Protein AF-A0A0K0FSJ2-F1 (afdb_monomer_lite)

Secondary structure (DSSP, 8-state):
---TT--EEEESS--SSHHHHHHHHTTT-STT--SPPEEEE-------STT---TT-S-HHHHHTT-SSEETTEE-SPPPTT--TTS-GGGSEEE-GGGGGGSS-HHHHHHT-SSS---EEE---------

Foldseek 3Di:
DAPLVDQEEEAEDQDPPNVVVVVSVCRHDDLSRPDHHYYHYHDDQPPPPVDDDDPPALGPVCVVVVAPQDDPQDRNDAADPPDAPPDDLSRFDWDDPVVLVVDPDPVVSVVQPDPRHRTDTDDDHDDDSPD

InterPro domains:
  IPR027417 P-loop containing nucleoside triphosphate hydrolase [G3DSA:3.40.50.300] (1-125)
  IPR027417 P-loop containing nucleoside triphosphate hydrolase [SSF52540] (4-97)
  IPR049730 SNF2/RAD5-like, C-terminal helicase domain [cd18793] (3-43)
  IPR050496 SNF2/RAD54 Helicase and DNA Repair [PTHR45629] (3-44)

pLDDT: mean 79.81, std 12.38, range [40.94, 91.81]

Organism: Strongyloides venezuelensis (NCBI:txid75913)

Structure (mmCIF, N/CA/C/O backbone):
data_AF-A0A0K0FSJ2-F1
#
_entry.id   AF-A0A0K0FSJ2-F1
#
loop_
_atom_site.group_PDB
_atom_site.id
_atom_site.type_symbol
_atom_site.label_atom_id
_atom_site.label_alt_id
_atom_site.label_comp_id
_atom_site.label_asym_id
_atom_site.label_entity_id
_atom_site.label_seq_id
_atom_site.pdbx_PDB_ins_code
_atom_site.Cartn_x
_atom_site.Cartn_y
_atom_site.Cartn_z
_atom_site.occupancy
_atom_site.B_iso_or_equiv
_atom_site.auth_seq_id
_atom_site.auth_comp_id
_atom_site.auth_asym_id
_atom_site.auth_atom_id
_atom_site.pdbx_PDB_model_num
ATOM 1 N N . MET A 1 1 ? 9.517 -14.810 -19.082 1.00 49.56 1 MET A N 1
ATOM 2 C CA . MET A 1 1 ? 8.556 -13.829 -19.633 1.00 49.56 1 MET A CA 1
ATOM 3 C C . MET A 1 1 ? 8.656 -12.550 -18.814 1.00 49.56 1 MET A C 1
ATOM 5 O O . MET A 1 1 ? 8.510 -12.625 -17.597 1.00 49.56 1 MET A O 1
ATOM 9 N N . TYR A 1 2 ? 9.000 -11.428 -19.447 1.00 53.84 2 TYR A N 1
ATOM 10 C CA . TYR A 1 2 ? 9.243 -10.140 -18.784 1.00 53.84 2 TYR A CA 1
ATOM 11 C C . TYR A 1 2 ? 8.039 -9.212 -18.972 1.00 53.84 2 TYR A C 1
ATOM 13 O O . TYR A 1 2 ? 7.474 -9.164 -20.060 1.00 53.84 2 TYR A O 1
ATOM 21 N N . LEU A 1 3 ? 7.643 -8.490 -17.918 1.00 64.62 3 LEU A N 1
ATOM 22 C CA . LEU A 1 3 ? 6.463 -7.613 -17.905 1.00 64.62 3 LEU A CA 1
ATOM 23 C C . LEU A 1 3 ? 6.873 -6.133 -17.907 1.00 64.62 3 LEU A C 1
ATOM 25 O O . LEU A 1 3 ? 6.344 -5.330 -17.146 1.00 64.62 3 LEU A O 1
ATOM 29 N N . ILE A 1 4 ? 7.826 -5.768 -18.765 1.00 63.72 4 ILE A N 1
ATOM 30 C CA . ILE A 1 4 ? 8.432 -4.424 -18.803 1.00 63.72 4 ILE A CA 1
ATOM 31 C C . ILE A 1 4 ? 7.401 -3.348 -19.210 1.00 63.72 4 ILE A C 1
ATOM 33 O O . ILE A 1 4 ? 7.525 -2.182 -18.850 1.00 63.72 4 ILE A O 1
ATOM 37 N N . CYS A 1 5 ? 6.322 -3.739 -19.896 1.00 73.56 5 CYS A N 1
ATOM 38 C CA . CYS A 1 5 ? 5.223 -2.835 -20.248 1.00 73.56 5 CYS A CA 1
ATOM 39 C C . CYS A 1 5 ? 4.253 -2.550 -19.089 1.00 73.56 5 CYS A C 1
ATOM 41 O O . CYS A 1 5 ? 3.543 -1.541 -19.137 1.00 73.56 5 CYS A O 1
ATOM 43 N N . ALA A 1 6 ? 4.205 -3.416 -18.073 1.00 83.94 6 ALA A N 1
ATOM 44 C CA . ALA A 1 6 ? 3.350 -3.231 -16.909 1.00 83.94 6 ALA A CA 1
ATOM 45 C C . ALA A 1 6 ? 4.031 -2.303 -15.897 1.00 83.94 6 ALA A C 1
ATOM 47 O O . ALA A 1 6 ? 5.246 -2.336 -15.726 1.00 83.94 6 ALA A O 1
ATOM 48 N N . ASN A 1 7 ? 3.241 -1.495 -15.196 1.00 88.81 7 ASN A N 1
ATOM 49 C CA . ASN A 1 7 ? 3.720 -0.629 -14.117 1.00 88.81 7 ASN A CA 1
ATOM 50 C C . ASN A 1 7 ? 2.876 -0.748 -12.836 1.00 88.81 7 ASN A C 1
ATOM 52 O O . ASN A 1 7 ? 3.052 0.026 -11.902 1.00 88.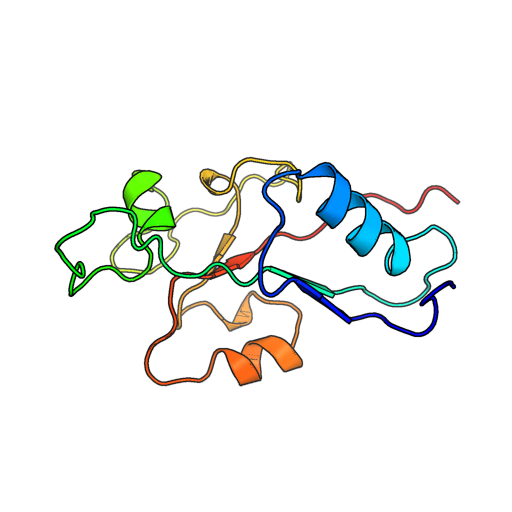81 7 ASN A O 1
ATOM 56 N N . ARG A 1 8 ? 1.945 -1.703 -12.780 1.00 90.88 8 ARG A N 1
ATOM 57 C CA . ARG A 1 8 ? 1.137 -2.016 -11.599 1.00 90.88 8 ARG A CA 1
ATOM 58 C C . ARG A 1 8 ? 1.148 -3.525 -11.359 1.00 90.88 8 ARG A C 1
ATOM 60 O O . ARG A 1 8 ? 0.864 -4.283 -12.283 1.00 90.88 8 ARG A O 1
ATOM 67 N N . LEU A 1 9 ? 1.493 -3.948 -10.147 1.00 91.81 9 LEU A N 1
ATOM 68 C CA . LEU A 1 9 ? 1.489 -5.344 -9.709 1.00 91.81 9 LEU A CA 1
ATOM 69 C C . LEU A 1 9 ? 0.560 -5.486 -8.505 1.00 91.81 9 LEU A C 1
ATOM 71 O O . LEU A 1 9 ? 0.708 -4.757 -7.529 1.00 91.81 9 LEU A O 1
ATOM 75 N N . VAL A 1 10 ? -0.361 -6.442 -8.564 1.00 91.25 10 VAL A N 1
ATOM 76 C CA . VAL A 1 10 ? -1.225 -6.819 -7.441 1.00 91.25 10 VAL A CA 1
ATOM 77 C C . VAL A 1 10 ? -0.766 -8.176 -6.911 1.00 91.25 10 VAL A C 1
ATOM 79 O O . VAL A 1 10 ? -0.714 -9.145 -7.665 1.00 91.25 10 VAL A O 1
ATOM 82 N N . ILE A 1 11 ? -0.439 -8.238 -5.624 1.00 90.19 11 ILE A N 1
ATOM 83 C CA . ILE A 1 11 ? -0.208 -9.461 -4.852 1.00 90.19 11 ILE A CA 1
ATOM 84 C C . ILE A 1 11 ? -1.441 -9.633 -3.971 1.00 90.19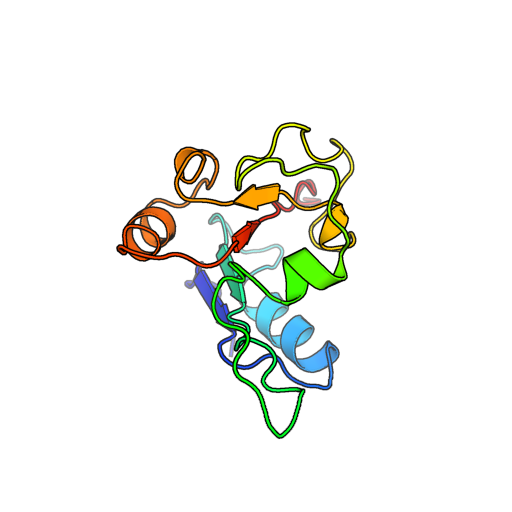 11 ILE A C 1
ATOM 86 O O . ILE A 1 11 ? -1.626 -8.873 -3.023 1.00 90.19 11 ILE A O 1
ATOM 90 N N . PHE A 1 12 ? -2.316 -10.563 -4.345 1.00 85.38 12 PHE A N 1
ATOM 91 C CA . PHE A 1 12 ? -3.589 -10.763 -3.654 1.00 85.38 12 PHE A CA 1
ATOM 92 C C . PHE A 1 12 ? -3.431 -11.617 -2.390 1.00 85.38 12 PHE A C 1
ATOM 94 O O . PHE A 1 12 ? -3.869 -11.197 -1.328 1.00 85.38 12 PHE A O 1
ATOM 101 N N . ASP A 1 13 ? -2.718 -12.740 -2.502 1.00 82.44 13 ASP A N 1
ATOM 102 C CA . ASP A 1 13 ? -2.371 -13.623 -1.389 1.00 82.44 13 ASP A CA 1
ATOM 103 C C . ASP A 1 13 ? -0.844 -13.733 -1.309 1.00 82.44 13 ASP A C 1
ATOM 105 O O . ASP A 1 13 ? -0.234 -14.387 -2.162 1.00 82.44 13 AS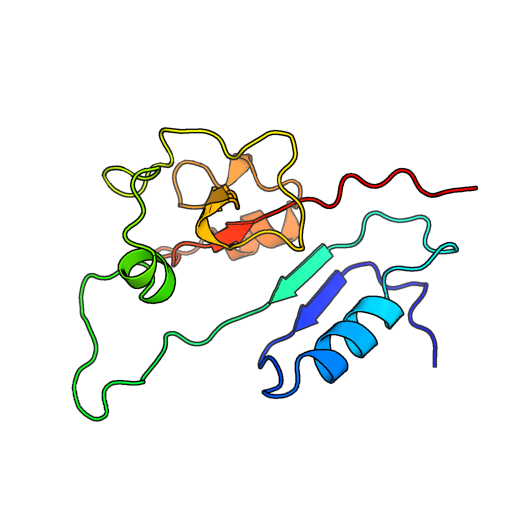P A O 1
ATOM 109 N N . PRO A 1 14 ? -0.190 -13.043 -0.358 1.00 82.38 14 PRO A N 1
ATOM 110 C CA . PRO A 1 14 ? 1.254 -13.123 -0.228 1.00 82.38 14 PRO A CA 1
ATOM 111 C C . PRO A 1 14 ? 1.683 -14.519 0.206 1.00 82.38 14 PRO A C 1
ATOM 113 O O . PRO A 1 14 ? 1.098 -15.123 1.108 1.00 82.38 14 PRO A O 1
ATOM 116 N N . ASP A 1 15 ? 2.731 -15.015 -0.439 1.00 85.69 15 ASP A N 1
ATOM 117 C CA . ASP A 1 15 ? 3.237 -16.355 -0.185 1.00 85.69 15 ASP A CA 1
ATOM 118 C C . ASP A 1 15 ? 3.881 -16.435 1.208 1.00 85.69 15 ASP A C 1
ATOM 120 O O . ASP A 1 15 ? 4.543 -15.496 1.665 1.00 85.69 15 ASP A O 1
ATOM 124 N N . TRP A 1 16 ? 3.730 -17.582 1.878 1.00 83.31 16 TRP A N 1
ATOM 125 C CA . TRP A 1 16 ? 4.440 -17.856 3.129 1.00 83.31 16 TRP A CA 1
ATOM 126 C C . TRP A 1 16 ? 5.956 -17.716 2.948 1.00 83.31 16 TRP A C 1
ATOM 128 O O . TRP A 1 16 ? 6.653 -17.247 3.849 1.00 83.31 16 TRP A O 1
ATOM 138 N N . ASN A 1 17 ? 6.467 -18.084 1.769 1.00 87.06 17 ASN A N 1
ATOM 139 C CA . ASN A 1 17 ? 7.838 -17.834 1.375 1.00 87.06 17 ASN A CA 1
ATOM 140 C C . ASN A 1 17 ? 7.991 -16.417 0.777 1.00 87.06 17 ASN A C 1
ATOM 142 O O . ASN A 1 17 ? 7.693 -16.204 -0.405 1.00 87.06 17 ASN A O 1
ATOM 146 N N . PRO A 1 18 ? 8.598 -15.458 1.503 1.00 85.50 18 PRO A N 1
ATOM 147 C CA . PRO A 1 18 ? 8.756 -14.083 1.027 1.00 85.50 18 PRO A CA 1
ATOM 148 C C . PRO A 1 18 ? 9.650 -13.967 -0.217 1.00 85.50 18 PRO A C 1
ATOM 150 O O . PRO A 1 18 ? 9.668 -12.923 -0.876 1.00 85.50 18 PRO A O 1
ATOM 153 N N . ALA A 1 19 ? 10.429 -15.004 -0.551 1.00 88.25 19 ALA A N 1
ATOM 154 C CA . ALA A 1 19 ? 11.220 -15.026 -1.775 1.00 88.25 19 ALA A CA 1
ATOM 155 C C . ALA A 1 19 ? 10.337 -15.038 -3.032 1.00 88.25 19 ALA A C 1
ATOM 157 O O . ALA A 1 19 ? 10.708 -14.411 -4.025 1.00 88.25 19 ALA A O 1
ATOM 158 N N . ASN A 1 20 ? 9.168 -15.681 -2.984 1.00 88.19 20 ASN A N 1
ATOM 159 C CA . ASN A 1 20 ? 8.266 -15.781 -4.132 1.00 88.19 20 ASN A CA 1
ATOM 160 C C . ASN A 1 20 ? 7.695 -14.404 -4.498 1.00 88.19 20 ASN A C 1
ATOM 162 O O . ASN A 1 20 ? 7.773 -13.976 -5.652 1.00 88.19 20 ASN A O 1
ATOM 166 N N . ASP A 1 21 ? 7.254 -13.639 -3.500 1.00 87.25 21 ASP A N 1
ATOM 167 C CA . ASP A 1 21 ? 6.786 -12.268 -3.706 1.00 87.25 21 ASP A CA 1
ATOM 168 C C . ASP A 1 21 ? 7.895 -11.346 -4.221 1.00 87.25 21 ASP A C 1
ATOM 170 O O . ASP A 1 21 ? 7.673 -10.535 -5.123 1.00 87.25 21 ASP A O 1
ATOM 174 N N . LYS A 1 22 ? 9.114 -11.477 -3.677 1.00 86.81 22 LYS A N 1
ATOM 175 C CA . LYS A 1 22 ? 10.280 -10.711 -4.149 1.00 86.81 22 LYS A CA 1
ATOM 176 C C . LYS A 1 22 ? 10.562 -10.997 -5.622 1.00 86.81 22 LYS A C 1
ATOM 178 O O . LYS A 1 22 ? 10.828 -10.067 -6.383 1.00 86.81 22 LYS A O 1
ATOM 183 N N . GLN A 1 23 ? 10.467 -12.259 -6.037 1.00 87.88 23 GLN A N 1
ATOM 184 C CA . GLN A 1 23 ? 10.630 -12.642 -7.437 1.00 87.88 23 GLN A CA 1
ATOM 185 C C . GLN A 1 23 ? 9.521 -12.065 -8.324 1.00 87.88 23 GLN A C 1
ATOM 187 O O . GLN A 1 23 ? 9.819 -11.615 -9.430 1.00 87.88 23 GLN A O 1
ATOM 192 N N . ALA A 1 24 ? 8.267 -12.032 -7.857 1.00 88.12 24 ALA A N 1
ATOM 193 C CA . ALA A 1 24 ? 7.155 -11.422 -8.587 1.00 88.12 24 ALA A CA 1
ATOM 194 C C . ALA A 1 24 ? 7.345 -9.905 -8.761 1.00 88.12 24 ALA A C 1
ATOM 196 O O . ALA A 1 24 ? 7.236 -9.390 -9.875 1.00 88.12 24 ALA A O 1
ATOM 197 N N . ILE A 1 25 ? 7.724 -9.202 -7.690 1.00 88.12 25 ILE A N 1
ATOM 198 C CA . ILE A 1 25 ? 8.032 -7.764 -7.701 1.00 88.12 25 ILE A CA 1
ATOM 199 C C . ILE A 1 25 ? 9.174 -7.450 -8.672 1.00 88.12 25 ILE A C 1
ATOM 201 O O . ILE A 1 25 ? 9.083 -6.519 -9.475 1.00 88.12 25 ILE A O 1
ATOM 205 N N . ALA A 1 26 ? 10.220 -8.278 -8.681 1.00 87.31 26 ALA A N 1
ATOM 206 C CA . ALA A 1 26 ? 11.344 -8.121 -9.595 1.00 87.31 26 ALA A CA 1
ATOM 207 C C . ALA A 1 26 ? 10.964 -8.296 -11.079 1.00 87.31 26 ALA A C 1
ATOM 209 O O . ALA A 1 26 ? 11.812 -8.082 -11.939 1.00 87.31 26 ALA A O 1
ATOM 210 N N . LYS A 1 27 ? 9.731 -8.692 -11.435 1.00 85.44 27 LYS A N 1
ATOM 211 C CA . LYS A 1 27 ? 9.284 -8.750 -12.843 1.00 85.44 27 LYS A CA 1
ATOM 212 C C . LYS A 1 27 ? 8.831 -7.402 -13.397 1.00 85.44 27 LYS A C 1
ATOM 214 O O . LYS A 1 27 ? 8.855 -7.242 -14.615 1.00 85.44 27 LYS A O 1
ATOM 219 N N . ILE A 1 28 ? 8.408 -6.478 -12.532 1.00 86.25 28 ILE A N 1
ATOM 220 C CA . ILE A 1 28 ? 7.850 -5.177 -12.933 1.00 86.25 28 ILE A CA 1
ATOM 221 C C . ILE A 1 28 ? 8.805 -4.012 -12.668 1.00 86.25 28 ILE A C 1
ATOM 223 O O . ILE A 1 28 ? 8.760 -2.996 -13.362 1.00 86.25 28 ILE A O 1
ATOM 227 N N . TRP A 1 29 ? 9.682 -4.162 -11.673 1.00 83.31 29 TRP A N 1
ATOM 228 C CA . TRP A 1 29 ? 10.633 -3.139 -11.260 1.00 83.31 29 TRP A CA 1
ATOM 229 C C . TRP A 1 29 ? 12.074 -3.631 -11.478 1.00 83.31 29 TRP A C 1
ATOM 231 O O . TRP A 1 29 ? 12.565 -4.476 -10.730 1.00 83.31 29 TRP A O 1
ATOM 241 N N . ARG A 1 30 ? 12.710 -3.133 -12.551 1.00 80.25 30 ARG A N 1
ATOM 242 C CA . ARG A 1 30 ? 14.099 -3.398 -12.986 1.00 80.25 30 ARG A CA 1
ATOM 243 C C . ARG A 1 30 ? 14.704 -2.148 -13.632 1.00 80.25 30 ARG A C 1
ATOM 245 O O . ARG A 1 30 ? 13.973 -1.197 -13.905 1.00 80.25 30 ARG A O 1
ATOM 252 N N . ASP A 1 31 ? 15.999 -2.186 -13.929 1.00 78.19 31 ASP A N 1
ATOM 253 C CA . ASP A 1 31 ? 16.765 -1.051 -14.464 1.00 78.19 31 ASP A CA 1
ATOM 254 C C . ASP A 1 31 ? 16.156 -0.447 -15.745 1.00 78.19 31 ASP A C 1
ATOM 256 O O . ASP A 1 31 ? 16.080 0.773 -15.882 1.00 78.19 31 ASP A O 1
ATOM 260 N N . GLU A 1 32 ? 15.606 -1.281 -16.633 1.00 79.31 32 GLU A N 1
ATOM 261 C CA . GLU A 1 32 ? 15.004 -0.861 -17.912 1.00 79.31 32 GLU A CA 1
ATOM 262 C C . GLU A 1 32 ? 13.585 -0.271 -17.790 1.00 79.31 32 GLU A C 1
ATOM 264 O O . GLU A 1 32 ? 13.049 0.286 -18.748 1.00 79.31 32 GLU A O 1
ATOM 269 N N . GLN A 1 33 ? 12.940 -0.380 -16.625 1.00 79.69 33 GLN A N 1
ATOM 270 C CA . GLN A 1 33 ? 11.589 0.140 -16.430 1.00 79.69 33 GLN A CA 1
ATOM 271 C C . GLN A 1 33 ? 11.616 1.668 -16.417 1.00 79.69 33 GLN A C 1
ATOM 273 O O . GLN A 1 33 ? 12.240 2.261 -15.546 1.00 79.69 33 GLN A O 1
ATOM 278 N N . THR A 1 34 ? 10.908 2.340 -17.321 1.00 82.44 34 THR A N 1
ATOM 279 C CA . THR A 1 34 ? 10.899 3.814 -17.406 1.00 82.44 34 THR A CA 1
ATOM 280 C C . THR A 1 34 ? 9.744 4.461 -16.646 1.00 82.44 34 THR A C 1
ATOM 282 O O . THR A 1 34 ? 9.840 5.632 -16.280 1.00 82.44 34 THR A O 1
ATOM 285 N N . LYS A 1 35 ? 8.677 3.709 -16.357 1.00 85.88 35 LYS A N 1
ATOM 286 C CA . LYS A 1 35 ? 7.478 4.205 -15.671 1.00 85.88 35 LYS A CA 1
ATOM 287 C C . LYS A 1 35 ? 7.598 4.071 -14.152 1.00 85.88 35 LYS A C 1
ATOM 289 O O . LYS A 1 35 ? 8.305 3.205 -13.638 1.00 85.88 35 LYS A O 1
ATOM 294 N N . THR A 1 36 ? 6.859 4.905 -13.423 1.00 87.62 36 THR A N 1
ATOM 295 C CA . THR A 1 36 ? 6.623 4.701 -11.987 1.00 87.62 36 THR A CA 1
ATOM 296 C C . THR A 1 36 ? 5.844 3.405 -11.787 1.00 87.62 36 THR A C 1
ATOM 298 O O . THR A 1 36 ? 4.776 3.238 -12.385 1.00 87.62 36 THR A O 1
ATOM 301 N N . CYS A 1 37 ? 6.378 2.512 -10.951 1.00 89.56 37 CYS A N 1
ATOM 302 C CA . CYS A 1 37 ? 5.741 1.244 -10.615 1.00 89.56 37 CYS A CA 1
ATOM 303 C C . CYS A 1 37 ? 4.984 1.316 -9.292 1.00 89.56 37 CYS A C 1
ATOM 305 O O . CYS A 1 37 ? 5.473 1.892 -8.322 1.00 89.56 37 CYS A O 1
ATOM 307 N N . PHE A 1 38 ? 3.832 0.656 -9.254 1.00 91.38 38 PHE A N 1
ATOM 308 C CA . PHE A 1 38 ? 2.981 0.522 -8.081 1.00 91.38 38 PHE A CA 1
ATOM 309 C C . PHE A 1 38 ? 2.828 -0.957 -7.745 1.00 91.38 38 PHE A C 1
ATOM 311 O O . PHE A 1 38 ? 2.579 -1.780 -8.628 1.00 91.38 38 PHE A O 1
ATOM 318 N N . ILE A 1 39 ? 3.008 -1.301 -6.475 1.00 91.19 39 ILE A N 1
ATOM 319 C CA . ILE A 1 39 ? 2.878 -2.669 -5.979 1.00 91.19 39 ILE A CA 1
ATOM 320 C C . ILE A 1 39 ? 1.838 -2.632 -4.870 1.00 91.19 39 ILE A C 1
ATOM 322 O O . ILE A 1 39 ? 2.029 -1.941 -3.872 1.00 91.19 39 ILE A O 1
ATOM 326 N N . TYR A 1 40 ? 0.757 -3.379 -5.046 1.00 91.06 40 TYR A N 1
ATOM 327 C CA . TYR A 1 40 ? -0.293 -3.536 -4.050 1.00 91.06 40 TYR A CA 1
ATOM 328 C C . TYR A 1 40 ? -0.172 -4.915 -3.439 1.00 91.06 40 TYR A C 1
ATOM 330 O O . TYR A 1 40 ? -0.127 -5.908 -4.164 1.00 91.06 40 TYR A O 1
ATOM 338 N N . ARG A 1 41 ? -0.133 -4.977 -2.113 1.00 89.25 41 ARG A N 1
ATOM 339 C CA . ARG A 1 41 ? -0.232 -6.227 -1.372 1.00 89.25 41 ARG A CA 1
ATOM 340 C C . ARG A 1 41 ? -1.536 -6.190 -0.602 1.00 89.25 41 ARG A C 1
ATOM 342 O O . ARG A 1 41 ? -1.668 -5.401 0.329 1.00 89.25 41 ARG A O 1
ATOM 349 N N . PHE A 1 42 ? -2.483 -7.013 -1.019 1.00 85.12 42 PHE A N 1
ATOM 350 C CA . PHE A 1 42 ? -3.686 -7.231 -0.241 1.00 85.12 42 PHE A CA 1
ATOM 351 C C . PHE A 1 42 ? -3.347 -8.230 0.856 1.00 85.12 42 PHE A C 1
ATOM 353 O O . PHE A 1 42 ? -2.634 -9.209 0.647 1.00 85.12 42 PHE A O 1
ATOM 360 N N . LEU A 1 43 ? -3.780 -7.903 2.062 1.00 78.44 43 LEU A N 1
ATOM 361 C CA . LEU A 1 43 ? -3.669 -8.768 3.217 1.00 78.44 43 LEU A CA 1
ATOM 362 C C . LEU A 1 43 ? -5.094 -9.006 3.665 1.00 78.44 43 LEU A C 1
ATOM 364 O O . LEU A 1 43 ? -5.815 -8.052 3.965 1.00 78.44 43 LEU A O 1
ATOM 368 N N . ALA A 1 44 ? -5.507 -10.268 3.677 1.00 70.12 44 ALA A N 1
ATOM 369 C CA . ALA A 1 44 ? -6.724 -10.615 4.377 1.00 70.12 44 ALA A CA 1
ATOM 370 C C . ALA A 1 44 ? -6.549 -10.221 5.856 1.00 70.12 44 ALA A C 1
ATOM 372 O O . ALA A 1 44 ? -5.458 -10.432 6.405 1.00 70.12 44 ALA A O 1
ATOM 373 N N . PRO A 1 45 ? -7.578 -9.650 6.507 1.00 62.59 45 PRO A N 1
ATOM 374 C CA . PRO A 1 45 ? -7.560 -9.500 7.956 1.00 62.59 45 PRO A CA 1
ATOM 375 C C . PRO A 1 45 ? -7.227 -10.861 8.574 1.00 62.59 45 PRO A C 1
ATOM 377 O O . PRO A 1 45 ? -7.722 -11.900 8.125 1.00 62.59 45 PRO A O 1
ATOM 380 N N . GLU A 1 46 ? -6.308 -10.877 9.538 1.00 56.12 46 GLU A N 1
ATOM 381 C CA . GLU A 1 46 ? -5.876 -12.128 10.145 1.00 56.12 46 GLU A CA 1
ATOM 382 C C . GLU A 1 46 ? -7.053 -12.756 10.902 1.00 56.12 46 GLU A C 1
ATOM 384 O O . GLU A 1 46 ? -7.300 -12.438 12.059 1.00 56.12 46 GLU A O 1
ATOM 389 N N . LEU A 1 47 ? -7.708 -13.752 10.301 1.00 52.12 47 LEU A N 1
ATOM 390 C CA . LEU A 1 47 ? -8.676 -14.640 10.965 1.00 52.12 47 LEU A CA 1
ATOM 391 C C . LEU A 1 47 ? -8.008 -15.577 12.001 1.00 52.12 47 LEU A C 1
ATOM 393 O O . LEU A 1 47 ? -8.472 -16.686 12.252 1.00 52.12 47 LEU A O 1
ATOM 397 N N . LYS A 1 48 ? -6.871 -15.179 12.588 1.00 47.28 48 LYS A N 1
ATOM 398 C CA . LYS A 1 48 ? -6.023 -16.023 13.445 1.00 47.28 48 LYS A CA 1
ATOM 399 C C . LYS A 1 48 ? -6.442 -16.071 14.917 1.00 47.28 48 LYS A C 1
ATOM 401 O O . LYS A 1 48 ? -5.655 -16.514 15.749 1.00 47.28 48 LYS A O 1
ATOM 406 N N . SER A 1 49 ? -7.678 -15.723 15.256 1.00 49.69 49 SER A N 1
ATOM 407 C CA . SER A 1 49 ? -8.332 -16.379 16.389 1.00 49.69 49 SER A CA 1
ATOM 408 C C . SER A 1 49 ? -9.460 -17.228 15.823 1.00 49.69 49 SER A C 1
ATOM 410 O O . SER A 1 49 ? -10.382 -16.735 15.182 1.00 49.69 49 SER A O 1
ATOM 412 N N . GLN A 1 50 ? -9.377 -18.537 16.026 1.00 49.38 50 GLN A N 1
ATOM 413 C CA . GLN A 1 50 ? -10.323 -19.504 15.476 1.00 49.38 50 GLN A CA 1
ATOM 414 C C . GLN A 1 50 ? -11.788 -19.313 15.924 1.00 49.38 50 GLN A C 1
ATOM 416 O O . GLN A 1 50 ? -12.594 -20.148 15.537 1.00 49.38 50 GLN A O 1
ATOM 421 N N . HIS A 1 51 ? -12.181 -18.265 16.667 1.00 52.47 51 HIS A N 1
ATOM 422 C CA . HIS A 1 51 ? -13.566 -18.102 17.132 1.00 52.47 51 HIS A CA 1
ATOM 423 C C . HIS A 1 51 ? -14.135 -16.677 17.256 1.00 52.47 51 HIS A C 1
ATOM 425 O O . HIS A 1 51 ? -15.305 -16.577 17.613 1.00 52.47 51 HIS A O 1
ATOM 431 N N . GLU A 1 52 ? -13.427 -15.587 16.929 1.00 58.47 52 GLU A N 1
ATOM 432 C CA . GLU A 1 52 ? -14.029 -14.248 17.088 1.00 58.47 52 GLU A CA 1
ATOM 433 C C . GLU A 1 52 ? -13.585 -13.240 16.025 1.00 58.47 52 GLU A C 1
ATOM 435 O O . GLU A 1 52 ? -12.414 -12.875 15.922 1.00 58.47 52 GLU A O 1
ATOM 440 N N . LEU A 1 53 ? -14.559 -12.747 15.257 1.00 61.50 53 LEU A N 1
ATOM 441 C CA . LEU A 1 53 ? -14.406 -11.551 14.440 1.00 61.50 53 LEU A CA 1
ATOM 442 C C . LEU A 1 53 ? -14.306 -10.349 15.383 1.00 61.50 53 LEU A C 1
ATOM 444 O O . LEU A 1 53 ? -15.275 -10.018 16.067 1.00 61.50 53 LEU A O 1
ATOM 448 N N . LYS A 1 54 ? -13.156 -9.672 15.410 1.00 60.47 54 LYS A N 1
ATOM 449 C CA . LYS A 1 54 ? -13.025 -8.415 16.149 1.00 60.47 54 LYS A CA 1
ATOM 450 C C . LYS A 1 54 ? -13.818 -7.323 15.437 1.00 60.47 54 LYS A C 1
ATOM 452 O O . LYS A 1 54 ? -13.375 -6.750 14.448 1.00 60.47 54 LYS A O 1
ATOM 457 N N . THR A 1 55 ? -15.011 -7.029 15.936 1.00 61.34 55 THR A N 1
ATOM 458 C CA . THR A 1 55 ? -15.810 -5.896 15.463 1.00 61.34 55 THR A CA 1
ATOM 459 C C . THR A 1 55 ? -15.254 -4.601 16.058 1.00 61.34 55 THR A C 1
ATOM 461 O O . THR A 1 55 ? -15.119 -4.502 17.275 1.00 61.34 55 THR A O 1
ATOM 464 N N . GLY A 1 56 ? -14.933 -3.612 15.219 1.00 64.94 56 GLY A N 1
ATOM 465 C CA . GLY A 1 56 ? -14.451 -2.293 15.659 1.00 64.94 56 GLY A CA 1
ATOM 466 C C . GLY A 1 56 ? -12.943 -2.050 15.528 1.00 64.94 56 GLY A C 1
ATOM 467 O O . GLY A 1 56 ? -12.496 -0.949 15.843 1.00 64.94 56 GLY A O 1
ATOM 468 N N . THR A 1 57 ? -12.163 -3.019 15.031 1.00 70.19 57 THR A N 1
ATOM 469 C CA . THR A 1 57 ? -10.801 -2.746 14.539 1.00 70.19 57 THR A CA 1
ATOM 470 C C . THR A 1 57 ? -10.853 -2.210 13.110 1.00 70.19 57 THR A C 1
ATOM 472 O O . THR A 1 57 ? -11.659 -2.655 12.293 1.00 70.19 57 THR A O 1
ATOM 475 N N . ASN A 1 58 ? -9.988 -1.248 12.795 1.00 71.06 58 ASN A N 1
ATOM 476 C CA . ASN A 1 58 ? -9.784 -0.763 11.429 1.00 71.06 58 ASN A CA 1
ATOM 477 C C . ASN A 1 58 ? -8.610 -1.473 10.725 1.00 71.06 58 ASN A C 1
ATOM 479 O O . ASN A 1 58 ? -8.406 -1.252 9.533 1.00 71.06 58 ASN A O 1
ATOM 483 N N . SER A 1 59 ? -7.838 -2.303 11.437 1.00 78.50 59 SER A N 1
ATOM 484 C CA . SER A 1 59 ? -6.815 -3.219 10.919 1.00 78.50 59 SER A CA 1
ATOM 485 C C . SER A 1 59 ? -6.163 -3.962 12.092 1.00 78.50 59 SER A C 1
ATOM 487 O O . SER A 1 59 ? -5.459 -3.347 12.893 1.00 78.50 59 SER A O 1
ATOM 489 N N . ASP A 1 60 ? -6.295 -5.292 12.153 1.00 80.88 60 ASP A N 1
ATOM 490 C CA . ASP A 1 60 ? -5.625 -6.101 13.187 1.00 80.88 60 ASP A CA 1
ATOM 491 C C . ASP A 1 60 ? -4.106 -5.900 13.189 1.00 80.88 60 ASP A C 1
ATOM 493 O O . ASP A 1 60 ? -3.458 -5.919 14.235 1.00 80.88 60 ASP A O 1
ATOM 497 N N . THR A 1 61 ? -3.521 -5.707 12.004 1.00 82.81 61 THR A N 1
ATOM 498 C CA . THR A 1 61 ? -2.092 -5.426 11.862 1.00 82.81 61 THR A CA 1
ATOM 499 C C . THR A 1 61 ? -1.731 -4.117 12.551 1.00 82.81 61 THR A C 1
ATOM 501 O O . THR A 1 61 ? -0.731 -4.070 13.255 1.00 82.81 61 THR A O 1
ATOM 504 N N . HIS A 1 62 ? -2.544 -3.071 12.397 1.00 86.38 62 HIS A N 1
ATOM 505 C CA . HIS A 1 62 ? -2.300 -1.792 13.057 1.00 86.38 62 HIS A CA 1
ATOM 506 C C . HIS A 1 62 ? -2.415 -1.892 14.583 1.00 86.38 62 HIS A C 1
ATOM 508 O O . HIS A 1 62 ? -1.575 -1.338 15.293 1.00 86.38 62 HIS A O 1
ATOM 514 N N . ASP A 1 63 ? -3.401 -2.635 15.085 1.00 83.75 63 ASP A N 1
ATOM 515 C CA . ASP A 1 63 ? -3.593 -2.831 16.525 1.00 83.75 63 ASP A CA 1
ATOM 516 C C . ASP A 1 63 ? -2.415 -3.584 17.152 1.00 83.75 63 ASP A C 1
ATOM 518 O O . ASP A 1 63 ? -1.893 -3.176 18.188 1.00 83.75 63 ASP A O 1
ATOM 522 N N . LYS A 1 64 ? -1.933 -4.645 16.488 1.00 84.31 64 LYS A N 1
ATOM 523 C CA . LYS A 1 64 ? -0.762 -5.421 16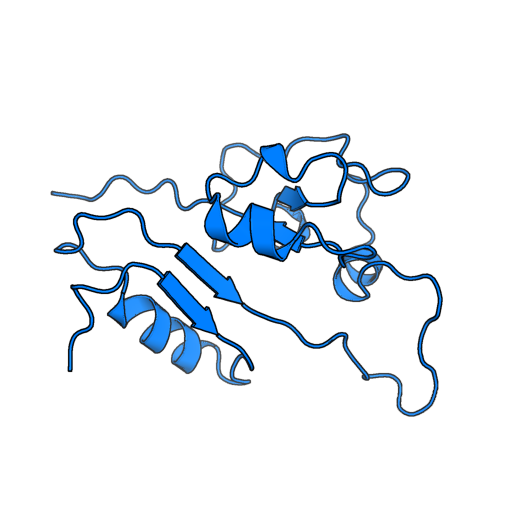.932 1.00 84.31 64 LYS A CA 1
ATOM 524 C C . LYS A 1 64 ? 0.541 -4.622 16.930 1.00 84.31 64 LYS A C 1
ATOM 526 O O . LYS A 1 64 ? 1.461 -4.983 17.655 1.00 84.31 64 LYS A O 1
ATOM 531 N N . LEU A 1 65 ? 0.645 -3.578 16.105 1.00 86.00 65 LEU A N 1
ATOM 532 C CA . LEU A 1 65 ? 1.809 -2.689 16.094 1.00 86.00 65 LEU A CA 1
ATOM 533 C C . LEU A 1 65 ? 1.843 -1.751 17.310 1.00 86.00 65 LEU A C 1
ATOM 535 O O . LEU A 1 65 ? 2.847 -1.065 17.486 1.00 86.00 65 LEU A O 1
ATOM 539 N N . GLU A 1 66 ? 0.762 -1.677 18.102 1.00 86.06 66 GLU A N 1
ATOM 540 C CA . GLU A 1 66 ? 0.610 -0.729 19.215 1.00 86.06 66 GLU A CA 1
ATOM 541 C C . GLU A 1 66 ? 0.974 0.704 18.788 1.00 86.06 66 GLU A C 1
ATOM 543 O O . GLU A 1 66 ? 1.731 1.429 19.442 1.00 86.06 66 GLU A O 1
ATOM 548 N N . CYS A 1 67 ? 0.476 1.092 17.610 1.00 86.00 67 CYS A N 1
ATOM 549 C CA . CYS A 1 67 ? 0.902 2.299 16.921 1.00 86.00 67 CYS A CA 1
ATOM 550 C C . CYS A 1 67 ? 0.631 3.564 17.749 1.00 86.00 67 CYS A C 1
ATOM 552 O O . CYS A 1 67 ? -0.513 3.894 18.055 1.00 86.00 67 CYS A O 1
ATOM 554 N N . ARG A 1 68 ? 1.692 4.330 18.022 1.00 85.81 68 ARG A N 1
ATOM 555 C CA . ARG A 1 68 ? 1.615 5.636 18.703 1.00 85.81 68 ARG A CA 1
ATOM 556 C C . ARG A 1 68 ? 1.532 6.825 17.744 1.00 85.81 68 ARG A C 1
ATOM 558 O O . ARG A 1 68 ? 1.171 7.917 18.166 1.00 85.81 68 ARG A O 1
ATOM 565 N N . LYS A 1 69 ? 1.819 6.607 16.453 1.00 88.62 69 LYS A N 1
ATOM 566 C CA . LYS A 1 69 ? 1.766 7.644 15.405 1.00 88.62 69 LYS A CA 1
ATOM 567 C C . LYS A 1 69 ? 0.341 7.996 14.984 1.00 88.62 69 LYS A C 1
ATOM 569 O O . LYS A 1 69 ? 0.140 8.996 14.299 1.00 88.62 69 LYS A O 1
ATOM 574 N N . CYS A 1 70 ? -0.644 7.166 15.331 1.00 87.50 70 CYS A N 1
ATOM 575 C CA . CYS A 1 70 ? -2.030 7.335 14.916 1.00 87.50 70 CYS A CA 1
ATOM 576 C C . CYS A 1 70 ? -2.937 7.597 16.118 1.00 87.50 70 CYS A C 1
ATOM 578 O O . CYS A 1 70 ? -2.978 6.806 17.052 1.00 87.50 70 CYS A O 1
ATOM 580 N N . VAL A 1 71 ? -3.723 8.672 16.056 1.00 85.44 71 VAL A N 1
ATOM 581 C CA . VAL A 1 71 ? -4.725 9.025 17.070 1.00 85.44 71 VAL A CA 1
ATOM 582 C C . VAL A 1 71 ? -6.071 9.184 16.374 1.00 85.44 71 VAL A C 1
ATOM 584 O O . VAL A 1 71 ? -6.175 9.918 15.393 1.00 85.44 71 VAL A O 1
ATOM 587 N N . ASN A 1 72 ? -7.102 8.477 16.849 1.00 81.75 72 ASN A N 1
ATOM 588 C CA . ASN A 1 72 ? -8.454 8.491 16.265 1.00 81.75 72 ASN A CA 1
ATOM 589 C C . ASN A 1 72 ? -8.467 8.239 14.743 1.00 81.75 72 ASN A C 1
ATOM 591 O O . ASN A 1 72 ? -9.176 8.908 13.995 1.00 81.75 72 ASN A O 1
ATOM 595 N N . GLY A 1 73 ? -7.631 7.310 14.267 1.00 77.12 73 GLY A N 1
ATOM 596 C CA . GLY A 1 73 ? -7.531 6.998 12.840 1.00 77.12 73 GLY A CA 1
ATOM 597 C C . GLY A 1 73 ? -6.885 8.102 11.996 1.00 77.12 73 GLY A C 1
ATOM 598 O O . GLY A 1 73 ? -7.081 8.132 10.786 1.00 77.12 73 GLY A O 1
ATOM 599 N N . ARG A 1 74 ? -6.118 9.019 12.591 1.00 83.25 74 ARG A N 1
ATOM 600 C CA . ARG A 1 74 ? -5.298 9.995 11.862 1.00 83.25 74 ARG A CA 1
ATOM 601 C C . ARG A 1 74 ? -3.839 9.827 12.240 1.00 83.25 74 ARG A C 1
ATOM 603 O O . ARG A 1 74 ? -3.508 9.799 13.420 1.00 83.25 74 ARG A O 1
ATOM 610 N N . GLU A 1 75 ? -2.976 9.719 11.238 1.00 87.94 75 GLU A N 1
ATOM 611 C CA . GLU A 1 75 ? -1.526 9.787 11.422 1.00 87.94 75 GLU A CA 1
ATOM 612 C C . GLU A 1 75 ? -1.146 11.220 11.834 1.00 87.94 75 GLU A C 1
ATOM 614 O O . GLU A 1 75 ? -1.297 12.153 11.043 1.00 87.94 75 GLU A O 1
ATOM 619 N N . VAL A 1 76 ? -0.708 11.389 13.083 1.00 88.38 76 VAL A N 1
ATOM 620 C CA . VAL A 1 76 ? -0.308 12.679 13.674 1.00 88.38 76 VAL A CA 1
ATOM 621 C C . VAL A 1 76 ? 1.201 12.909 13.617 1.00 88.38 76 VAL A C 1
ATOM 623 O O . VAL A 1 76 ? 1.650 14.047 13.708 1.00 88.38 76 VAL A O 1
ATOM 626 N N . GLU A 1 77 ? 1.975 11.843 13.428 1.00 86.00 77 GLU A N 1
ATOM 627 C CA . GLU A 1 77 ? 3.428 11.880 13.309 1.00 86.00 77 GLU A CA 1
ATOM 628 C C . GLU A 1 77 ? 3.850 11.322 11.949 1.00 86.00 77 GLU A C 1
ATOM 630 O O . GLU A 1 77 ? 3.380 10.264 11.528 1.00 86.00 77 GLU A O 1
ATOM 635 N N . ASN A 1 78 ? 4.727 12.041 11.247 1.00 82.00 78 ASN A N 1
ATOM 636 C CA . ASN A 1 78 ? 5.237 11.577 9.963 1.00 82.00 78 ASN A CA 1
ATOM 637 C C . ASN A 1 78 ? 6.201 10.404 10.153 1.00 82.00 78 ASN A C 1
ATOM 639 O O . ASN A 1 78 ? 6.930 10.317 11.138 1.00 82.00 78 ASN A O 1
ATOM 643 N N . SER A 1 79 ? 6.223 9.515 9.166 1.00 83.94 79 SER A N 1
ATOM 644 C CA . SER A 1 79 ? 7.232 8.462 9.100 1.00 83.94 79 SER A CA 1
ATOM 645 C C . SER A 1 79 ? 8.635 9.051 8.880 1.00 83.94 79 SER A C 1
ATOM 647 O O . SER A 1 79 ? 8.733 10.101 8.242 1.00 83.94 79 SER A O 1
ATOM 649 N N . PRO A 1 80 ? 9.707 8.405 9.383 1.00 86.19 80 PRO A N 1
ATOM 650 C CA . PRO A 1 80 ? 11.077 8.884 9.201 1.00 86.19 80 PRO A CA 1
ATOM 651 C C . PRO A 1 80 ? 11.455 9.061 7.725 1.00 86.19 80 PRO A C 1
ATOM 653 O O . PRO A 1 80 ? 11.081 8.240 6.886 1.00 86.19 80 PRO A O 1
ATOM 656 N N . ASP A 1 81 ? 12.245 10.092 7.414 1.00 84.50 81 ASP A N 1
ATOM 657 C CA . ASP A 1 81 ? 12.674 10.398 6.038 1.00 84.50 81 ASP A CA 1
ATOM 658 C C . ASP A 1 81 ? 13.546 9.291 5.416 1.00 84.50 81 ASP A C 1
ATOM 660 O O . ASP A 1 81 ? 13.614 9.149 4.193 1.00 84.50 81 ASP A O 1
ATOM 664 N N . ASP A 1 82 ? 14.221 8.499 6.251 1.00 85.06 82 ASP A N 1
ATOM 665 C CA . ASP A 1 82 ? 15.065 7.373 5.856 1.00 85.06 82 ASP A CA 1
ATOM 666 C C . ASP A 1 82 ? 14.313 6.031 5.816 1.00 85.06 82 ASP A C 1
ATOM 668 O O . ASP A 1 82 ? 14.887 5.013 5.413 1.00 85.06 82 ASP A O 1
ATOM 672 N N . ALA A 1 83 ? 13.025 6.008 6.179 1.00 86.38 83 ALA A N 1
ATOM 673 C CA . ALA A 1 83 ? 12.209 4.810 6.077 1.00 86.38 83 ALA A CA 1
ATOM 674 C C . ALA A 1 83 ? 12.120 4.345 4.615 1.00 86.38 83 ALA A C 1
ATOM 676 O O . ALA A 1 83 ? 11.9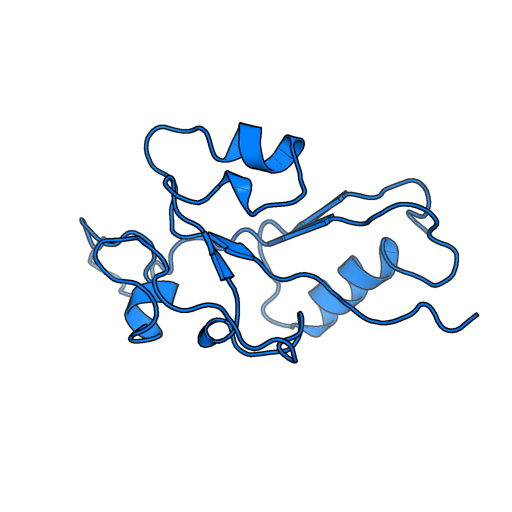95 5.122 3.667 1.00 86.38 83 ALA A O 1
ATOM 677 N N . THR A 1 84 ? 12.142 3.034 4.396 1.00 87.69 84 THR A N 1
ATOM 678 C CA . THR A 1 84 ? 12.123 2.441 3.055 1.00 87.69 84 THR A CA 1
ATOM 679 C C . THR A 1 84 ? 11.028 1.394 2.934 1.00 87.69 84 THR A C 1
ATOM 681 O O . THR A 1 84 ? 10.478 0.925 3.925 1.00 87.69 84 THR A O 1
ATOM 684 N N . THR A 1 85 ? 10.779 0.915 1.714 1.00 85.25 85 THR A N 1
ATOM 685 C CA . THR A 1 85 ? 9.901 -0.242 1.454 1.00 85.25 85 THR A CA 1
ATOM 686 C C . THR A 1 85 ? 10.383 -1.551 2.097 1.00 85.25 85 THR A C 1
ATOM 688 O O . THR A 1 85 ? 9.774 -2.595 1.884 1.00 85.25 85 THR A O 1
ATOM 691 N N . LYS A 1 86 ? 11.522 -1.541 2.800 1.00 84.38 86 LYS A N 1
ATOM 692 C CA . LYS A 1 86 ? 12.050 -2.672 3.571 1.00 84.38 86 LYS A CA 1
ATOM 693 C C . LYS A 1 86 ? 11.976 -2.448 5.083 1.00 84.38 86 LYS A C 1
ATOM 695 O O . LYS A 1 86 ? 12.277 -3.376 5.822 1.00 84.38 86 LYS A O 1
ATOM 700 N N . SER A 1 87 ? 11.636 -1.238 5.522 1.00 87.25 87 SER A N 1
ATOM 701 C CA . SER A 1 87 ? 11.445 -0.907 6.933 1.00 87.25 87 SER A CA 1
ATOM 702 C C . SER A 1 87 ? 10.184 -1.579 7.477 1.00 87.25 87 SER A C 1
ATOM 704 O O . SER A 1 87 ? 9.294 -1.934 6.700 1.00 87.25 87 SER A O 1
ATOM 706 N N . ASP A 1 88 ? 10.098 -1.723 8.799 1.00 89.44 88 ASP A N 1
ATOM 707 C CA . ASP A 1 88 ? 8.910 -2.243 9.479 1.00 89.44 88 ASP A CA 1
ATOM 708 C C . ASP A 1 88 ? 7.655 -1.424 9.162 1.00 89.44 88 ASP A C 1
ATOM 710 O O . ASP A 1 88 ? 7.728 -0.214 8.941 1.00 89.44 88 ASP A O 1
ATOM 714 N N . LEU A 1 89 ? 6.484 -2.071 9.192 1.00 88.81 89 LEU A N 1
ATOM 715 C CA . LEU A 1 89 ? 5.200 -1.410 8.921 1.00 88.81 89 LEU A CA 1
ATOM 716 C C . LEU A 1 89 ? 4.924 -0.247 9.883 1.00 88.81 89 LEU A C 1
ATOM 718 O O . LEU A 1 89 ? 4.304 0.728 9.478 1.00 88.81 89 LEU A O 1
ATOM 722 N N . SER A 1 90 ? 5.450 -0.300 11.112 1.00 88.75 90 SER A N 1
ATOM 723 C CA . SER A 1 90 ? 5.386 0.806 12.079 1.00 88.75 90 SER A CA 1
ATOM 724 C C . SER A 1 90 ? 6.103 2.073 11.607 1.00 88.75 90 SER A C 1
ATOM 726 O O . SER A 1 90 ? 5.832 3.157 12.119 1.00 88.75 90 SER A O 1
ATOM 728 N N . LEU A 1 91 ? 7.005 1.966 10.630 1.00 90.06 91 LEU A N 1
ATOM 729 C CA . LEU A 1 91 ? 7.747 3.072 10.025 1.00 90.06 91 LEU A CA 1
ATOM 730 C C . LEU A 1 91 ? 7.160 3.503 8.677 1.00 90.06 91 LEU A C 1
ATOM 732 O O . LEU A 1 91 ? 7.704 4.403 8.050 1.00 90.06 91 LEU A O 1
ATOM 736 N N . TRP A 1 92 ? 6.078 2.874 8.217 1.00 91.81 92 TRP A N 1
ATOM 737 C CA . TRP A 1 92 ? 5.393 3.255 6.982 1.00 91.81 92 TRP A CA 1
ATOM 738 C C . TRP A 1 92 ? 4.306 4.286 7.264 1.00 91.81 92 TRP A C 1
ATOM 740 O O . TRP A 1 92 ? 3.870 4.462 8.407 1.00 91.81 92 TRP A O 1
ATOM 750 N N . HIS A 1 93 ? 3.829 4.941 6.206 1.00 90.69 93 HIS A N 1
ATOM 751 C CA . HIS A 1 93 ? 2.662 5.803 6.311 1.00 90.69 93 HIS A CA 1
ATOM 752 C C . HIS A 1 93 ? 1.408 4.978 6.560 1.00 90.69 93 HIS A C 1
ATOM 754 O O . HIS A 1 93 ? 1.128 4.018 5.837 1.00 90.69 93 HIS A O 1
ATOM 760 N N . HIS A 1 94 ? 0.634 5.384 7.562 1.00 90.44 94 HIS A N 1
ATOM 761 C CA . HIS A 1 94 ? -0.652 4.771 7.873 1.00 90.44 94 HIS A CA 1
ATOM 762 C C . HIS A 1 94 ? -1.760 5.610 7.239 1.00 90.44 94 HIS A C 1
ATOM 764 O O . HIS A 1 94 ? -2.101 6.704 7.703 1.00 90.44 94 HIS A O 1
ATOM 770 N N . ILE A 1 95 ? -2.294 5.106 6.131 1.00 88.56 95 ILE A N 1
ATOM 771 C CA . ILE A 1 95 ? -3.333 5.771 5.362 1.00 88.56 95 ILE A CA 1
ATOM 772 C C . ILE A 1 95 ? -4.708 5.386 5.896 1.00 88.56 95 ILE A C 1
ATOM 774 O O . ILE A 1 95 ? -5.050 4.212 6.037 1.00 88.56 95 ILE A O 1
ATOM 778 N N . THR A 1 96 ? -5.504 6.413 6.145 1.00 82.75 96 THR A N 1
ATOM 779 C CA . THR A 1 96 ? -6.916 6.375 6.496 1.00 82.75 96 THR A CA 1
ATOM 780 C C . THR A 1 96 ? -7.679 7.317 5.571 1.00 82.75 96 THR A C 1
ATOM 782 O O . THR A 1 96 ? -7.093 7.997 4.727 1.00 82.75 96 THR A O 1
ATOM 785 N N . LYS A 1 97 ? -9.005 7.390 5.718 1.00 79.50 97 LYS A N 1
ATOM 786 C CA . LYS A 1 97 ? -9.854 8.237 4.863 1.00 79.50 97 LYS A CA 1
ATOM 787 C C . LYS A 1 97 ? -9.426 9.698 4.828 1.00 79.50 97 LYS A C 1
ATOM 789 O O . LYS A 1 97 ? -9.524 10.347 3.794 1.00 79.50 97 LYS A O 1
ATOM 794 N N . GLU A 1 98 ? -8.913 10.181 5.949 1.00 80.38 98 GLU A N 1
ATOM 795 C CA . GLU A 1 98 ? -8.568 11.583 6.160 1.00 80.38 98 GLU A CA 1
ATOM 796 C C . GLU A 1 98 ? -7.280 11.996 5.438 1.00 80.38 98 GLU A C 1
ATOM 798 O O . GLU A 1 98 ? -7.031 13.183 5.244 1.00 80.38 98 GLU A O 1
ATOM 803 N N . ASN A 1 99 ? -6.443 11.036 5.033 1.00 83.31 99 ASN A N 1
ATOM 804 C CA . ASN A 1 99 ? -5.149 11.307 4.406 1.00 83.31 99 ASN A CA 1
ATOM 805 C C . ASN A 1 99 ? -4.907 10.493 3.117 1.00 83.31 99 ASN A C 1
ATOM 807 O O . ASN A 1 99 ? -3.763 10.410 2.669 1.00 83.31 99 ASN A O 1
ATOM 811 N N . ILE A 1 100 ? -5.962 9.971 2.467 1.00 86.12 100 ILE A N 1
ATOM 812 C CA . ILE A 1 100 ? -5.884 9.285 1.153 1.00 86.12 100 ILE A CA 1
ATOM 813 C C . ILE A 1 100 ? -5.128 10.131 0.114 1.00 86.12 100 ILE A C 1
ATOM 815 O O . ILE A 1 100 ? -4.425 9.594 -0.743 1.00 86.12 100 ILE A O 1
ATOM 819 N N . SER A 1 101 ? -5.215 11.461 0.206 1.00 85.69 101 SER A N 1
ATOM 820 C CA . SER A 1 101 ? -4.499 12.397 -0.669 1.00 85.69 101 SER A CA 1
ATOM 821 C C . SER A 1 101 ? -2.973 12.230 -0.654 1.00 85.69 101 SER A C 1
ATOM 823 O O . SER A 1 101 ? -2.330 12.598 -1.638 1.00 85.69 101 SER A O 1
ATOM 825 N N . LYS A 1 102 ? -2.391 11.635 0.402 1.00 84.50 102 LYS A N 1
ATOM 826 C CA . LYS A 1 102 ? -0.951 11.338 0.500 1.00 84.50 102 LYS A CA 1
ATOM 827 C C . LYS A 1 102 ? -0.494 10.223 -0.453 1.00 84.50 102 LYS A C 1
ATOM 829 O O . LYS A 1 102 ? 0.695 10.141 -0.753 1.00 84.50 102 LYS A O 1
ATOM 834 N N . ILE A 1 103 ? -1.398 9.369 -0.940 1.00 87.94 103 ILE A N 1
ATOM 835 C CA . ILE A 1 103 ? -1.058 8.297 -1.886 1.00 87.94 103 ILE A CA 1
ATOM 836 C C . ILE A 1 103 ? -0.802 8.916 -3.272 1.00 87.94 103 ILE A C 1
ATOM 838 O O . ILE A 1 103 ? -1.716 9.501 -3.842 1.00 87.94 103 ILE A O 1
ATOM 842 N N . PRO A 1 104 ? 0.377 8.766 -3.901 1.00 88.88 104 PRO A N 1
ATOM 843 C CA . PRO A 1 104 ? 0.654 9.321 -5.228 1.00 88.88 104 PRO A CA 1
ATOM 844 C C . PRO A 1 104 ? 0.154 8.399 -6.356 1.00 88.88 104 PRO A C 1
ATOM 846 O O . PRO A 1 104 ? 0.880 8.110 -7.305 1.00 88.88 104 PRO A O 1
ATOM 849 N N . ASP A 1 105 ? -1.074 7.894 -6.229 1.00 90.12 105 ASP A N 1
ATOM 850 C CA . ASP A 1 105 ? -1.675 6.938 -7.157 1.00 90.12 105 ASP A CA 1
ATOM 851 C C . ASP A 1 105 ? -3.193 7.113 -7.271 1.00 90.12 105 ASP A C 1
ATOM 853 O O . ASP A 1 105 ? -3.955 6.578 -6.467 1.00 90.12 105 ASP A O 1
ATOM 857 N N . ASP A 1 106 ? -3.644 7.833 -8.297 1.00 90.19 106 ASP A N 1
ATOM 858 C CA . ASP A 1 106 ? -5.065 8.147 -8.487 1.00 90.19 106 ASP A CA 1
ATOM 859 C C . ASP A 1 106 ? -5.941 6.905 -8.674 1.00 90.19 106 ASP A C 1
ATOM 861 O O . ASP A 1 106 ? -7.080 6.876 -8.211 1.00 90.19 106 ASP A O 1
ATOM 865 N N . VAL A 1 107 ? -5.401 5.845 -9.288 1.00 89.62 107 VAL A N 1
ATOM 866 C CA . VAL A 1 107 ? -6.134 4.580 -9.447 1.00 89.62 107 VAL A CA 1
ATOM 867 C C . VAL A 1 107 ? -6.460 4.004 -8.076 1.00 89.62 107 VAL A C 1
ATOM 869 O O . VAL A 1 107 ? -7.600 3.632 -7.812 1.00 89.62 107 VAL A O 1
ATOM 872 N N . PHE A 1 108 ? -5.475 3.976 -7.181 1.00 87.56 108 PHE A N 1
ATOM 873 C CA . PHE A 1 108 ? -5.658 3.404 -5.857 1.00 87.56 108 PHE A CA 1
ATOM 874 C C . PHE A 1 108 ? -6.462 4.318 -4.926 1.00 87.56 108 PHE A C 1
ATOM 876 O O . PHE A 1 108 ? -7.297 3.817 -4.180 1.00 87.56 108 PHE A O 1
ATOM 883 N N . LYS A 1 109 ? -6.328 5.649 -5.031 1.00 88.81 109 LYS A N 1
ATOM 884 C CA . LYS A 1 109 ? -7.224 6.592 -4.329 1.00 88.81 109 LYS A CA 1
ATOM 885 C C . LYS A 1 109 ? -8.698 6.328 -4.650 1.00 88.81 109 LYS A C 1
ATOM 887 O O . LYS A 1 109 ? -9.531 6.324 -3.746 1.00 88.81 109 LYS A O 1
ATOM 892 N N . ASN A 1 110 ? -9.013 6.077 -5.924 1.00 86.56 110 ASN A N 1
ATOM 893 C CA . ASN A 1 110 ? -10.380 5.778 -6.352 1.00 86.56 110 ASN A CA 1
ATOM 894 C C . ASN A 1 110 ? -10.877 4.447 -5.767 1.00 86.56 110 ASN A C 1
ATOM 896 O O . ASN A 1 110 ? -12.014 4.372 -5.312 1.00 86.56 110 ASN A O 1
ATOM 900 N N . VAL A 1 111 ? -10.018 3.423 -5.704 1.00 84.25 111 VAL A N 1
ATOM 901 C CA . VAL A 1 111 ? -10.341 2.137 -5.054 1.00 84.25 111 VAL A CA 1
ATOM 902 C C . VAL A 1 111 ? -10.601 2.315 -3.554 1.00 84.25 111 VAL A C 1
ATOM 904 O O . VAL A 1 111 ? -11.520 1.710 -3.011 1.00 84.25 111 VAL A O 1
ATOM 907 N N . LEU A 1 112 ? -9.838 3.179 -2.883 1.00 82.38 112 LEU A N 1
ATOM 908 C CA . LEU A 1 112 ? -9.980 3.460 -1.451 1.00 82.38 112 LEU A CA 1
ATOM 909 C C . LEU A 1 112 ? -11.129 4.422 -1.106 1.00 82.38 112 LEU A C 1
ATOM 911 O O . LEU A 1 112 ? -11.353 4.722 0.063 1.00 82.38 112 LEU A O 1
ATOM 915 N N . SER A 1 113 ? -11.897 4.898 -2.085 1.00 76.19 113 SER A N 1
ATOM 916 C CA . SER A 1 113 ? -13.024 5.810 -1.839 1.00 76.19 113 SER A CA 1
ATOM 917 C C . SER A 1 113 ? -14.299 5.094 -1.344 1.00 76.19 113 SER A C 1
ATOM 919 O O . SER A 1 113 ? -15.386 5.667 -1.370 1.00 76.19 113 SER A O 1
ATOM 921 N N . ILE A 1 114 ? -14.186 3.845 -0.875 1.00 78.44 114 ILE A N 1
ATOM 922 C CA . ILE A 1 114 ? -15.301 3.042 -0.344 1.00 78.44 114 ILE A CA 1
ATOM 923 C C . ILE A 1 114 ? -15.708 3.461 1.092 1.00 78.44 114 ILE A C 1
ATOM 925 O O . ILE A 1 114 ? -14.918 4.084 1.811 1.00 78.44 114 ILE A O 1
ATOM 929 N N . PRO A 1 115 ? -16.946 3.163 1.549 1.00 70.44 115 PRO A N 1
ATOM 930 C CA . PRO A 1 115 ? -17.488 3.632 2.836 1.00 70.44 115 PRO A CA 1
ATOM 931 C C . PRO A 1 115 ? -16.705 3.218 4.086 1.00 70.44 115 PRO A C 1
ATOM 933 O O . PRO A 1 115 ? -16.692 3.969 5.059 1.00 70.44 115 PRO A O 1
ATOM 936 N N . GLU A 1 116 ? -15.966 2.119 4.039 1.00 72.69 116 GLU A N 1
ATOM 937 C CA . GLU A 1 116 ? -15.078 1.682 5.113 1.00 72.69 116 GLU A CA 1
ATOM 938 C C . GLU A 1 116 ? -13.793 1.176 4.466 1.00 72.69 116 GLU A C 1
ATOM 940 O O . GLU A 1 116 ? -13.820 0.196 3.724 1.00 72.69 116 GLU A O 1
ATOM 945 N N . ILE A 1 117 ? -12.679 1.879 4.692 1.00 72.88 117 ILE A N 1
ATOM 946 C CA . ILE A 1 117 ? -11.364 1.363 4.309 1.00 72.88 117 ILE A CA 1
ATOM 947 C C . ILE A 1 117 ? -10.625 0.903 5.556 1.00 72.88 117 ILE A C 1
ATOM 949 O O . ILE A 1 117 ? -10.588 1.649 6.540 1.00 72.88 117 ILE A O 1
ATOM 953 N N . PRO A 1 118 ? -10.009 -0.287 5.522 1.00 74.50 118 PRO A N 1
ATOM 954 C CA . PRO A 1 118 ? -9.046 -0.643 6.542 1.00 74.50 118 PRO A CA 1
ATOM 955 C C . PRO A 1 118 ? -7.836 0.297 6.466 1.00 74.50 118 PRO A C 1
ATOM 957 O O . PRO A 1 118 ? -7.556 0.892 5.415 1.00 74.50 118 PRO A O 1
ATOM 960 N N . ILE A 1 119 ? -7.091 0.416 7.570 1.00 79.56 119 ILE A N 1
ATOM 961 C CA . ILE A 1 119 ? -5.812 1.134 7.556 1.00 79.56 119 ILE A CA 1
ATOM 962 C C . ILE A 1 119 ? -4.929 0.521 6.474 1.00 79.56 119 ILE A C 1
ATOM 964 O O . ILE A 1 119 ? -4.662 -0.681 6.458 1.00 79.56 119 ILE A O 1
ATOM 968 N N . THR A 1 120 ? -4.479 1.380 5.568 1.00 84.00 120 THR A N 1
ATOM 969 C CA . THR A 1 120 ? -3.647 1.004 4.434 1.00 84.00 120 THR A CA 1
ATOM 970 C C . THR A 1 120 ? -2.224 1.475 4.688 1.00 84.00 120 THR A C 1
ATOM 972 O O . THR A 1 120 ? -1.982 2.661 4.884 1.00 84.00 120 THR A O 1
ATOM 975 N N . PHE A 1 121 ? -1.263 0.558 4.669 1.00 88.56 121 PHE A N 1
ATOM 976 C CA . PHE A 1 121 ? 0.149 0.899 4.831 1.00 88.56 121 PHE A CA 1
ATOM 977 C C . PHE A 1 121 ? 0.745 1.277 3.476 1.00 88.56 121 PHE A C 1
ATOM 979 O O . PHE A 1 121 ? 0.616 0.534 2.501 1.00 88.56 121 PHE A O 1
ATOM 986 N N . TYR A 1 122 ? 1.411 2.425 3.411 1.00 90.19 122 TYR A N 1
ATOM 987 C CA . TYR A 1 122 ? 2.020 2.934 2.187 1.00 90.19 122 TYR A CA 1
ATOM 988 C C . TYR A 1 122 ? 3.478 3.326 2.422 1.00 90.19 122 TYR A C 1
ATOM 990 O O . TYR A 1 122 ? 3.792 4.010 3.395 1.00 90.19 122 TYR A O 1
ATOM 998 N N . GLN A 1 123 ? 4.358 2.938 1.495 1.00 90.12 123 GLN A N 1
ATOM 999 C CA . GLN A 1 123 ? 5.709 3.480 1.439 1.00 90.12 123 GLN A CA 1
ATOM 1000 C C . GLN A 1 123 ? 6.240 3.594 0.017 1.00 90.12 123 GLN A C 1
ATOM 1002 O O . GLN A 1 123 ? 5.987 2.746 -0.843 1.00 90.12 123 GLN A O 1
ATOM 1007 N N . LYS A 1 124 ? 7.017 4.653 -0.219 1.00 85.94 124 LYS A N 1
ATOM 1008 C CA . LYS A 1 124 ? 7.691 4.899 -1.492 1.00 85.94 124 LYS A CA 1
ATO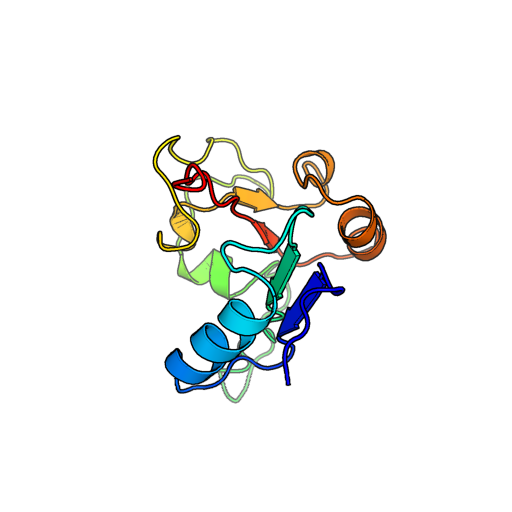M 1009 C C . LYS A 1 124 ? 9.125 4.388 -1.449 1.00 85.94 124 LYS A C 1
ATOM 1011 O O . LYS A 1 124 ? 9.848 4.573 -0.474 1.00 85.94 124 LYS A O 1
ATOM 1016 N N . TYR A 1 125 ? 9.575 3.792 -2.545 1.00 80.88 125 TYR A N 1
ATOM 1017 C CA . TYR A 1 125 ? 10.997 3.538 -2.739 1.00 80.88 125 TYR A CA 1
ATOM 1018 C C . TYR A 1 125 ? 11.705 4.811 -3.233 1.00 80.88 125 TYR A C 1
ATOM 1020 O O . TYR A 1 125 ? 11.316 5.381 -4.255 1.00 80.88 125 TYR A O 1
ATOM 1028 N N . HIS A 1 126 ? 12.752 5.242 -2.523 1.00 66.81 126 HIS A N 1
ATOM 1029 C CA . HIS A 1 126 ? 13.521 6.465 -2.809 1.00 66.81 126 HIS A CA 1
ATOM 1030 C C . HIS A 1 126 ? 14.896 6.221 -3.453 1.00 66.81 126 HIS A C 1
ATOM 1032 O O . HIS A 1 126 ? 15.675 7.161 -3.615 1.00 66.81 126 HIS A O 1
ATOM 1038 N N . GLY A 1 127 ? 15.233 4.988 -3.839 1.00 59.00 127 GLY A N 1
ATOM 1039 C CA . GLY A 1 127 ? 16.540 4.726 -4.440 1.00 59.00 127 GLY A CA 1
ATOM 1040 C C . GLY A 1 127 ? 16.702 5.442 -5.780 1.00 59.00 127 GLY A C 1
ATOM 1041 O O . GLY A 1 127 ? 15.858 5.326 -6.673 1.00 59.00 127 GLY A O 1
ATOM 1042 N N . LYS A 1 128 ? 17.813 6.174 -5.927 1.00 47.66 128 LYS A N 1
ATOM 1043 C CA . LYS A 1 128 ? 18.288 6.624 -7.239 1.00 47.66 128 LYS A CA 1
ATOM 1044 C C . LYS A 1 128 ? 18.478 5.377 -8.100 1.00 47.66 128 LYS A C 1
ATOM 1046 O O . LYS A 1 128 ? 19.174 4.456 -7.678 1.00 47.66 128 LYS A O 1
ATOM 1051 N N . LYS A 1 129 ? 17.891 5.352 -9.299 1.00 49.62 129 LYS A N 1
ATOM 1052 C CA . LYS A 1 129 ? 18.322 4.394 -10.321 1.00 49.62 129 LYS A CA 1
ATOM 1053 C C . LYS A 1 129 ? 19.805 4.655 -10.557 1.00 49.62 129 LYS A C 1
ATOM 1055 O O . LYS A 1 129 ? 20.161 5.751 -10.993 1.00 49.62 129 LYS A O 1
ATOM 1060 N N . VAL A 1 130 ? 20.652 3.706 -10.178 1.00 41.84 130 VAL A N 1
ATOM 1061 C CA . VAL A 1 130 ? 22.051 3.719 -10.595 1.00 41.84 130 VAL A CA 1
ATOM 1062 C C . VAL A 1 130 ? 21.999 3.552 -12.112 1.00 41.84 130 VAL A C 1
ATOM 1064 O O . VAL A 1 130 ? 21.387 2.602 -12.594 1.00 41.84 130 VAL A O 1
ATOM 1067 N N . LYS A 1 131 ? 22.474 4.567 -12.837 1.00 40.94 131 LYS A N 1
ATOM 1068 C CA . LYS A 1 131 ? 22.616 4.504 -14.294 1.00 40.94 131 LYS A CA 1
ATOM 1069 C C . LYS A 1 131 ? 23.716 3.526 -14.667 1.00 40.94 131 LYS A C 1
ATOM 1071 O O . LYS A 1 131 ? 24.713 3.486 -13.911 1.00 40.94 131 LYS A O 1
#

Sequence (131 aa):
MYLICANRLVIFDPDWNPANDKQAIAKIWRDEQTKTCFIYRFLAPELKSQHELKTGTNSDTHDKLECRKCVNGREVENSPDDATTKSDLSLWHHITKENISKIPDDVFKNVLSIPEIPITFYQKYHGKKVK

Radius of gyration: 16.03 Å; chains: 1; bounding box: 40×32×40 Å